Protein AF-A0A2V2WWW1-F1 (afdb_monomer_lite)

Radius of gyration: 20.08 Å; chains: 1; bounding box: 36×51×57 Å

pLDDT: mean 74.77, std 19.32, range [29.48, 94.75]

Sequence (163 aa):
MKLNDFLTMELDGRGVVDANRDVLMEEFLKNPKKYICDAGVLGEIQASGHYLSMKRAVRDEMVFDEDMRNLDENGVHKLLKWLLAAAEVKASVHDVAKGFLGVAVEEARDPTTSSAPIYLKGCSESVYNAGWHCVVEVLAARGREWKRGMGNHRIHGLTRQLA

InterPro domains:
  IPR006518 Trypanosome RHS [TIGR01631] (1-138)
  IPR056000 Domain of unknown function DUF7578 [PF24466] (1-61)

Secondary structure (DSSP, 8-state):
-BHHHHHHHHSTTTT--GGGTT-BHHHHHH-GGGT---HHHHHHHHH-HHHHHHHHHHHHHHHHHHHHHHHHHTT--SHHHHHHS-HHHHHHS-HHHHHHHHHHHHHHH-TTS-S-----TT--S-HHHHHHHHHHHHHHSTT--------------------

Foldseek 3Di:
DFPQVVCCVQVVRVLDDPVRRHHRLLNCLVPVCVRDVDPVVVVSLCPDPVNVVVNVLSVLVVLLVQLVVLCVVQVNFALVCVVVGDPVSLVSRDPVLNVLSVVLNVVLVDPPDPPDQPPPPPDDDGPNVVSSSVSSSRNNDDPHGDDPDDDDDDPDDDDDDDD

Structure (mmCIF, N/CA/C/O backbone):
data_AF-A0A2V2WWW1-F1
#
_entry.id   AF-A0A2V2WWW1-F1
#
loop_
_atom_site.group_PDB
_atom_site.id
_atom_site.type_symbol
_atom_site.label_atom_id
_atom_site.label_alt_id
_atom_site.label_comp_id
_atom_site.label_asym_id
_atom_site.label_entity_id
_atom_site.label_seq_id
_atom_site.pdbx_PDB_ins_code
_atom_site.Cartn_x
_atom_site.Cartn_y
_atom_site.Cartn_z
_atom_site.occupancy
_atom_site.B_iso_or_equiv
_atom_site.auth_seq_id
_atom_site.auth_comp_id
_atom_site.auth_asym_id
_atom_site.auth_atom_id
_atom_site.pdbx_PDB_model_num
ATOM 1 N N . MET A 1 1 ? 1.086 9.204 -9.594 1.00 86.25 1 MET A N 1
ATOM 2 C CA . MET A 1 1 ? 2.123 9.234 -10.655 1.00 86.25 1 MET A CA 1
ATOM 3 C C . MET A 1 1 ? 1.757 8.225 -11.733 1.00 86.25 1 MET A C 1
ATOM 5 O O . MET A 1 1 ? 1.249 7.161 -11.377 1.00 86.25 1 MET A O 1
ATOM 9 N N . LYS A 1 2 ? 1.967 8.550 -13.015 1.00 91.75 2 LYS A N 1
ATOM 10 C CA . LYS A 1 2 ? 1.729 7.617 -14.127 1.00 91.75 2 LYS A CA 1
ATOM 11 C C . LYS A 1 2 ? 2.979 6.783 -14.419 1.00 91.75 2 LYS A C 1
ATOM 13 O O . LYS A 1 2 ? 4.089 7.197 -14.098 1.00 91.75 2 LYS A O 1
ATOM 18 N N . LEU A 1 3 ? 2.793 5.618 -15.035 1.00 91.75 3 LEU A N 1
ATOM 19 C CA . LEU A 1 3 ? 3.873 4.702 -15.399 1.00 91.75 3 LEU A CA 1
ATOM 20 C C . LEU A 1 3 ? 4.867 5.370 -16.355 1.00 91.75 3 LEU A C 1
ATOM 22 O O . LEU A 1 3 ? 6.063 5.322 -16.101 1.00 91.75 3 LEU A O 1
ATOM 26 N N . ASN A 1 4 ? 4.393 6.045 -17.406 1.00 91.25 4 ASN A N 1
ATOM 27 C CA . ASN A 1 4 ? 5.301 6.719 -18.340 1.00 91.25 4 ASN A CA 1
ATOM 28 C C . ASN A 1 4 ? 6.113 7.839 -17.669 1.00 91.25 4 ASN A C 1
ATOM 30 O O . ASN A 1 4 ? 7.298 7.949 -17.957 1.00 91.25 4 ASN A O 1
ATOM 34 N N . ASP A 1 5 ? 5.531 8.597 -16.730 1.00 91.81 5 ASP A N 1
ATOM 35 C CA . ASP A 1 5 ? 6.274 9.615 -15.968 1.00 91.81 5 ASP A CA 1
ATOM 36 C C . ASP A 1 5 ? 7.422 8.974 -15.167 1.00 91.81 5 ASP A C 1
ATOM 38 O O . ASP A 1 5 ? 8.546 9.473 -15.161 1.00 91.81 5 ASP A O 1
ATOM 42 N N . PHE A 1 6 ? 7.149 7.829 -14.528 1.00 90.62 6 PHE A N 1
ATOM 43 C CA . PHE A 1 6 ? 8.149 7.049 -13.798 1.00 90.62 6 PHE A CA 1
ATOM 44 C C . PHE A 1 6 ? 9.255 6.531 -14.726 1.00 90.62 6 PHE A C 1
ATOM 46 O O . PHE A 1 6 ? 10.430 6.680 -14.414 1.00 90.62 6 PHE A O 1
ATOM 53 N N . LEU A 1 7 ? 8.900 5.963 -15.881 1.00 90.25 7 LEU A N 1
ATOM 54 C CA . LEU A 1 7 ? 9.869 5.438 -16.850 1.00 90.25 7 LEU A CA 1
ATOM 55 C C . LEU A 1 7 ? 10.750 6.543 -17.443 1.00 90.25 7 LEU A C 1
ATOM 57 O O . LEU A 1 7 ? 11.942 6.333 -17.656 1.00 90.25 7 LEU A O 1
ATOM 61 N N . THR A 1 8 ? 10.187 7.729 -17.685 1.00 91.31 8 THR A N 1
ATOM 62 C CA . THR A 1 8 ? 10.957 8.904 -18.107 1.00 91.31 8 THR A CA 1
ATOM 63 C C . THR A 1 8 ? 11.971 9.328 -17.049 1.00 91.31 8 THR A C 1
ATOM 65 O O . THR A 1 8 ? 13.092 9.672 -17.405 1.00 91.31 8 THR A O 1
ATOM 68 N N . MET A 1 9 ? 11.599 9.276 -15.770 1.00 90.06 9 MET A N 1
ATOM 69 C CA . MET A 1 9 ? 12.465 9.694 -14.667 1.00 90.06 9 MET A CA 1
ATOM 70 C C . MET A 1 9 ? 13.541 8.656 -14.309 1.00 90.06 9 MET A C 1
ATOM 72 O O . MET A 1 9 ? 14.679 9.029 -14.055 1.00 90.06 9 MET A O 1
ATOM 76 N N . GLU A 1 10 ? 13.192 7.368 -14.284 1.00 86.50 10 GLU A N 1
ATOM 77 C CA . GLU A 1 10 ? 14.057 6.298 -13.761 1.00 86.50 10 GLU A CA 1
ATOM 78 C C . GLU A 1 10 ? 14.863 5.573 -14.837 1.00 86.50 10 GLU A C 1
ATOM 80 O O . GLU A 1 10 ? 15.911 5.003 -14.545 1.00 86.50 10 GLU A O 1
ATOM 85 N N . LEU A 1 11 ? 14.360 5.549 -16.073 1.00 88.12 11 LEU A N 1
ATOM 86 C CA . LEU A 1 11 ? 14.938 4.775 -17.170 1.00 88.12 11 LEU A CA 1
ATOM 87 C C . LEU A 1 11 ? 15.178 5.612 -18.430 1.00 88.12 11 LEU A C 1
ATOM 89 O O . LEU A 1 11 ? 15.242 5.055 -19.526 1.00 88.12 11 LEU A O 1
ATOM 93 N N . ASP A 1 12 ? 15.285 6.936 -18.308 1.00 86.50 12 ASP A N 1
ATOM 94 C CA . ASP A 1 12 ? 15.482 7.862 -19.436 1.00 86.50 12 ASP A CA 1
ATOM 95 C C . ASP A 1 12 ? 14.436 7.689 -20.555 1.00 86.50 12 ASP A C 1
ATOM 97 O O . ASP A 1 12 ? 14.707 7.863 -21.743 1.00 86.50 12 ASP A O 1
ATOM 101 N N . GLY A 1 13 ? 13.220 7.279 -20.188 1.00 84.12 13 GLY A N 1
ATOM 102 C CA . GLY A 1 13 ? 12.121 7.040 -21.123 1.00 84.12 13 GLY A CA 1
ATOM 103 C C . GLY A 1 13 ? 12.158 5.679 -21.818 1.00 84.12 13 GLY A C 1
ATOM 104 O O . GLY A 1 13 ? 11.299 5.404 -22.660 1.00 84.12 13 GLY A O 1
ATOM 105 N N . ARG A 1 14 ? 13.092 4.785 -21.468 1.00 83.19 14 ARG A N 1
ATOM 106 C CA . ARG A 1 14 ? 13.058 3.403 -21.963 1.00 83.19 14 ARG A CA 1
ATOM 107 C C . ARG A 1 14 ? 11.778 2.709 -21.495 1.00 83.19 14 ARG A C 1
ATOM 109 O O . ARG A 1 14 ? 11.421 2.743 -20.321 1.00 83.19 14 ARG A O 1
ATOM 116 N N . GLY A 1 15 ? 11.087 2.064 -22.433 1.00 79.56 15 GLY A N 1
ATOM 117 C CA . GLY A 1 15 ? 9.815 1.382 -22.177 1.00 79.56 15 GLY A CA 1
ATOM 118 C C . GLY A 1 15 ? 8.582 2.295 -22.184 1.00 79.56 15 GLY A C 1
ATOM 119 O O . GLY A 1 15 ? 7.473 1.793 -21.999 1.00 79.56 15 GLY A O 1
ATOM 120 N N . VAL A 1 16 ? 8.741 3.604 -22.423 1.00 84.94 16 VAL A N 1
ATOM 121 C CA . VAL A 1 16 ? 7.611 4.517 -22.644 1.00 84.94 16 VAL A CA 1
ATOM 122 C C . VAL A 1 16 ? 6.910 4.140 -23.943 1.00 84.94 16 VAL A C 1
ATOM 124 O O . VAL A 1 16 ? 7.515 4.106 -25.013 1.00 84.94 16 VAL A O 1
ATOM 127 N N . VAL A 1 17 ? 5.612 3.870 -23.843 1.00 86.50 17 VAL A N 1
ATOM 128 C CA . VAL A 1 17 ? 4.743 3.554 -24.982 1.00 86.50 17 VAL A CA 1
ATOM 129 C C . VAL A 1 17 ? 3.397 4.249 -24.816 1.00 86.50 17 VAL A C 1
ATOM 131 O O . VAL A 1 17 ? 2.947 4.482 -23.689 1.00 86.50 17 VAL A O 1
ATOM 134 N N . ASP A 1 18 ? 2.722 4.540 -25.927 1.00 87.69 18 ASP A N 1
ATOM 135 C CA . ASP A 1 18 ? 1.427 5.236 -25.914 1.00 87.69 18 ASP A CA 1
ATOM 136 C C . ASP A 1 18 ? 0.360 4.475 -25.113 1.00 87.69 18 ASP A C 1
ATOM 138 O O . ASP A 1 18 ? -0.432 5.085 -24.398 1.00 87.69 18 ASP A O 1
ATOM 142 N N . ALA A 1 19 ? 0.397 3.139 -25.144 1.00 86.00 19 ALA A N 1
ATOM 143 C CA . ALA A 1 19 ? -0.528 2.280 -24.402 1.00 86.00 19 ALA A CA 1
ATOM 144 C C . ALA A 1 19 ? -0.427 2.432 -22.870 1.00 86.00 19 ALA A C 1
ATOM 146 O O . ALA A 1 19 ? -1.397 2.172 -22.160 1.00 86.00 19 ALA A O 1
ATOM 147 N N . ASN A 1 20 ? 0.725 2.878 -22.358 1.00 86.12 20 ASN A N 1
ATOM 148 C CA . ASN A 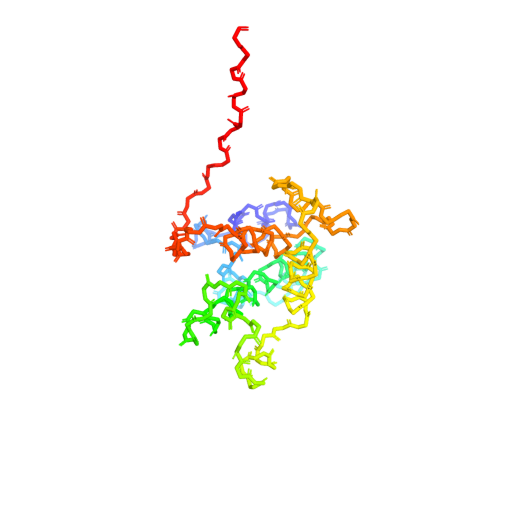1 20 ? 0.994 3.016 -20.925 1.00 86.12 20 ASN A CA 1
ATOM 149 C C . ASN A 1 20 ? 0.817 4.458 -20.419 1.00 86.12 20 ASN A C 1
ATOM 151 O O . ASN A 1 20 ? 1.022 4.729 -19.233 1.00 86.12 20 ASN A O 1
ATOM 155 N N . ARG A 1 21 ? 0.414 5.390 -21.295 1.00 86.88 21 ARG A N 1
ATOM 156 C CA . ARG A 1 21 ? 0.362 6.829 -20.997 1.00 86.88 21 ARG A CA 1
ATOM 157 C C . ARG A 1 21 ? -0.540 7.180 -19.822 1.00 86.88 21 ARG A C 1
ATOM 159 O O . ARG A 1 21 ? -0.221 8.103 -19.082 1.00 86.88 21 ARG A O 1
ATOM 166 N N . ASP A 1 22 ? -1.633 6.451 -19.634 1.00 89.19 22 ASP A N 1
ATOM 167 C CA . ASP A 1 22 ? -2.603 6.709 -18.563 1.00 89.19 22 ASP A CA 1
ATOM 168 C C . ASP A 1 22 ? -2.579 5.655 -17.453 1.00 89.19 22 ASP A C 1
ATOM 170 O O . ASP A 1 22 ? -3.388 5.704 -16.529 1.00 89.19 22 ASP A O 1
ATOM 174 N N . VAL A 1 23 ? -1.621 4.726 -17.500 1.00 91.31 23 VAL A N 1
ATOM 175 C CA . VAL A 1 23 ? -1.478 3.691 -16.476 1.00 91.31 23 VAL A CA 1
ATOM 176 C C . VAL A 1 23 ? -0.962 4.327 -15.193 1.00 91.31 23 VAL A C 1
ATOM 178 O O . VAL A 1 23 ? 0.101 4.947 -15.171 1.00 91.31 23 VAL A O 1
ATOM 181 N N . LEU A 1 24 ? -1.710 4.165 -14.105 1.00 91.75 24 LEU A N 1
ATOM 182 C CA . LEU A 1 24 ? -1.276 4.587 -12.779 1.00 91.75 24 LEU A CA 1
ATOM 183 C C . LEU A 1 24 ? -0.207 3.635 -12.246 1.00 91.75 24 LEU A C 1
ATOM 185 O O . LEU A 1 24 ? -0.284 2.420 -12.437 1.00 91.75 24 LEU A O 1
ATOM 189 N N . MET A 1 25 ? 0.763 4.180 -11.514 1.00 88.06 25 MET A N 1
ATOM 190 C CA . MET A 1 25 ? 1.830 3.371 -10.925 1.00 88.06 25 MET A CA 1
ATOM 191 C C . MET A 1 25 ? 1.290 2.326 -9.934 1.00 88.06 25 MET A C 1
ATOM 193 O O . MET A 1 25 ? 1.791 1.209 -9.880 1.00 88.06 25 MET A O 1
ATOM 197 N N . GLU A 1 26 ? 0.217 2.644 -9.207 1.00 84.25 26 GLU A N 1
ATOM 198 C CA . GLU A 1 26 ? -0.493 1.694 -8.337 1.00 84.25 26 GLU A CA 1
ATOM 199 C C . GLU A 1 26 ? -1.039 0.482 -9.100 1.00 84.25 26 GLU A C 1
ATOM 201 O O . GLU A 1 26 ? -0.993 -0.641 -8.601 1.00 84.25 26 GLU A O 1
ATOM 206 N N . GLU A 1 27 ? -1.544 0.683 -10.320 1.00 88.06 27 GLU A N 1
ATOM 207 C CA . GLU A 1 27 ? -2.058 -0.411 -11.142 1.00 88.06 27 GLU A CA 1
ATOM 208 C C . GLU A 1 27 ? -0.928 -1.223 -11.774 1.00 88.06 27 GLU A C 1
ATOM 210 O O . GLU A 1 27 ? -0.976 -2.456 -11.784 1.00 88.06 27 GLU A O 1
ATOM 215 N N . PHE A 1 28 ? 0.133 -0.545 -12.214 1.00 91.31 28 PHE A N 1
ATOM 216 C CA . PHE A 1 28 ? 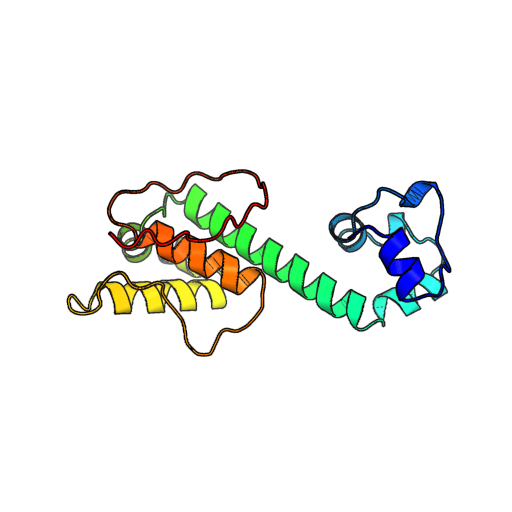1.352 -1.201 -12.671 1.00 91.31 28 PHE A CA 1
ATOM 217 C C . PHE A 1 28 ? 1.934 -2.132 -11.598 1.00 91.31 28 PHE A C 1
ATOM 219 O O . PHE A 1 28 ? 2.241 -3.286 -11.890 1.00 91.31 28 PHE A O 1
ATOM 226 N N . LEU A 1 29 ? 2.021 -1.674 -10.345 1.00 90.19 29 LEU A N 1
ATOM 227 C CA . LEU A 1 29 ? 2.577 -2.438 -9.223 1.00 90.19 29 LEU A CA 1
ATOM 228 C C . LEU A 1 29 ? 1.824 -3.746 -8.931 1.00 90.19 29 LEU A C 1
ATOM 230 O O . LEU A 1 29 ? 2.434 -4.691 -8.424 1.00 90.19 29 LEU A O 1
ATOM 234 N N . LYS A 1 30 ? 0.531 -3.831 -9.275 1.00 87.56 30 LYS A N 1
ATOM 235 C CA . LYS A 1 30 ? -0.280 -5.052 -9.119 1.00 87.56 30 LYS A CA 1
ATOM 236 C C . LYS A 1 30 ? 0.118 -6.138 -10.113 1.00 87.56 30 LYS A C 1
ATOM 238 O O . LYS A 1 30 ? 0.134 -7.314 -9.760 1.00 87.56 30 LYS A O 1
ATOM 243 N N . ASN A 1 31 ? 0.428 -5.762 -11.355 1.00 90.88 31 ASN A N 1
ATOM 244 C CA . ASN A 1 31 ? 0.855 -6.714 -12.379 1.00 90.88 31 ASN A CA 1
ATOM 245 C C . ASN A 1 31 ? 1.834 -6.090 -13.395 1.00 90.88 31 ASN A C 1
ATOM 247 O O . ASN A 1 31 ? 1.448 -5.811 -14.533 1.00 90.88 31 ASN A O 1
ATOM 251 N N . PRO A 1 32 ? 3.119 -5.924 -13.031 1.00 91.12 32 PRO A N 1
ATOM 252 C CA . PRO A 1 32 ? 4.097 -5.238 -13.877 1.00 91.12 32 PRO A CA 1
ATOM 253 C C . PRO A 1 32 ? 4.301 -5.888 -15.253 1.00 91.12 32 PRO A C 1
ATOM 255 O O . PRO A 1 32 ? 4.453 -5.200 -16.261 1.00 91.12 32 PRO A O 1
ATOM 258 N N . LYS A 1 33 ? 4.234 -7.226 -15.307 1.00 92.44 33 LYS A N 1
ATOM 259 C CA . LYS A 1 33 ? 4.422 -8.026 -16.531 1.00 92.44 33 LYS A CA 1
ATOM 260 C C . LYS A 1 33 ? 3.351 -7.775 -17.595 1.00 92.44 33 LYS A C 1
ATOM 262 O O . LYS A 1 33 ? 3.570 -8.094 -18.756 1.00 92.44 33 LYS A O 1
ATOM 267 N N . LYS A 1 34 ? 2.195 -7.221 -17.211 1.00 92.62 34 LYS A N 1
ATOM 268 C CA . LYS A 1 34 ? 1.132 -6.831 -18.148 1.00 92.62 34 LYS A CA 1
ATOM 269 C C . LYS A 1 34 ? 1.522 -5.611 -18.988 1.00 92.62 34 LYS A C 1
ATOM 271 O O . LYS A 1 34 ? 1.036 -5.476 -20.104 1.00 92.62 34 LYS A O 1
ATOM 276 N N . TYR A 1 35 ? 2.3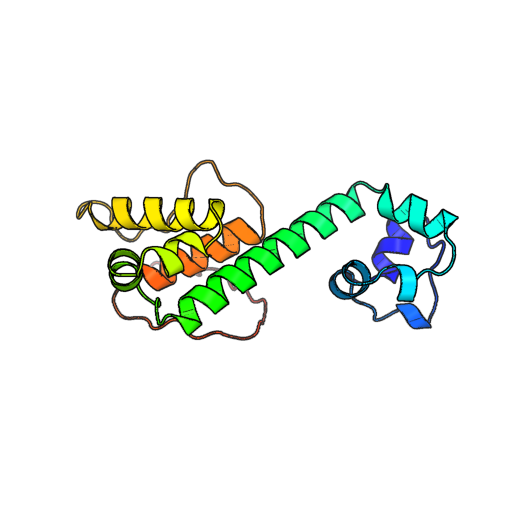62 -4.732 -18.443 1.00 90.69 35 TYR A N 1
ATOM 277 C CA . TYR A 1 35 ? 2.686 -3.434 -19.043 1.00 90.69 35 TYR A CA 1
ATOM 278 C C . TYR A 1 35 ? 4.104 -3.380 -19.614 1.00 90.69 35 TYR A C 1
ATOM 280 O O . TYR A 1 35 ? 4.350 -2.616 -20.545 1.00 90.69 35 TYR A O 1
ATOM 288 N N . ILE A 1 36 ? 5.025 -4.184 -19.071 1.00 90.19 36 ILE A N 1
ATOM 289 C CA . ILE A 1 36 ? 6.415 -4.287 -19.523 1.00 90.19 36 ILE A CA 1
ATOM 290 C C . ILE A 1 36 ? 6.713 -5.755 -19.838 1.00 90.19 36 ILE A C 1
ATOM 292 O O . ILE A 1 36 ? 6.849 -6.582 -18.934 1.00 90.19 36 ILE A O 1
ATOM 296 N N . CYS A 1 37 ? 6.793 -6.072 -21.132 1.00 89.38 37 CYS A N 1
ATOM 297 C CA . CYS A 1 37 ? 7.092 -7.423 -21.621 1.00 89.38 37 CYS A CA 1
ATOM 298 C C . CYS A 1 37 ? 8.595 -7.730 -21.632 1.00 89.38 37 CYS A C 1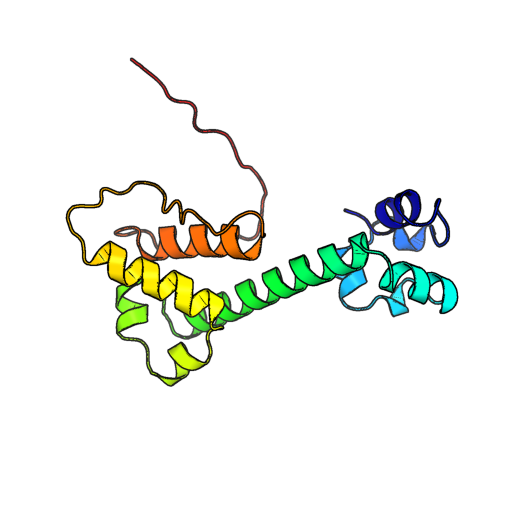
ATOM 300 O O . CYS A 1 37 ? 8.986 -8.893 -21.545 1.00 89.38 37 CYS A O 1
ATOM 302 N N . ASP A 1 38 ? 9.434 -6.699 -21.757 1.00 90.06 38 ASP A N 1
ATOM 303 C CA . ASP A 1 38 ? 10.885 -6.851 -21.748 1.00 90.06 38 ASP A CA 1
ATOM 304 C C . ASP A 1 38 ? 11.366 -7.195 -20.331 1.00 90.06 38 ASP A C 1
ATOM 306 O O . ASP A 1 38 ? 11.212 -6.415 -19.389 1.00 90.06 38 ASP A O 1
ATOM 310 N N . ALA A 1 39 ? 11.936 -8.390 -20.177 1.00 91.19 39 ALA A N 1
ATOM 311 C CA . ALA A 1 39 ? 12.377 -8.894 -18.883 1.00 91.19 39 ALA A CA 1
ATOM 312 C C . ALA A 1 39 ? 13.598 -8.143 -18.322 1.00 91.19 39 ALA A C 1
ATOM 314 O O . ALA A 1 39 ? 13.729 -8.054 -17.101 1.00 91.19 39 ALA A O 1
ATOM 315 N N . GLY A 1 40 ? 14.468 -7.601 -19.181 1.00 91.62 40 GLY A N 1
ATOM 316 C CA . GLY A 1 40 ? 15.628 -6.812 -18.768 1.00 91.62 40 GLY A CA 1
ATOM 317 C C . GLY A 1 40 ? 15.194 -5.464 -18.204 1.00 91.62 40 GLY A C 1
ATOM 318 O O . GLY A 1 40 ? 15.513 -5.140 -17.062 1.00 91.62 40 GLY A O 1
ATOM 319 N N . VAL A 1 41 ? 14.351 -4.746 -18.953 1.00 90.00 41 VAL A N 1
ATOM 320 C CA . VAL A 1 41 ? 13.747 -3.479 -18.509 1.00 90.00 41 VAL A CA 1
ATOM 321 C C . VAL A 1 41 ? 12.943 -3.686 -17.228 1.00 90.00 41 VAL A C 1
ATOM 323 O O . VAL A 1 41 ? 13.087 -2.924 -16.275 1.00 90.00 41 VAL A O 1
ATOM 326 N N . LEU A 1 42 ? 12.124 -4.740 -17.156 1.00 92.12 42 LEU A N 1
ATOM 327 C CA . LEU A 1 42 ? 11.356 -5.026 -15.947 1.00 92.12 42 LEU A CA 1
ATOM 328 C C . LEU A 1 42 ? 12.261 -5.323 -14.741 1.00 92.12 42 LEU A C 1
ATOM 330 O O . LEU A 1 42 ? 11.937 -4.909 -13.628 1.00 92.12 42 LEU A O 1
ATOM 334 N N . GLY A 1 43 ? 13.385 -6.012 -14.950 1.00 92.69 43 GLY A N 1
ATOM 335 C CA . GLY A 1 43 ? 14.383 -6.263 -13.910 1.00 92.69 43 GLY A CA 1
ATOM 336 C C . GLY A 1 43 ? 15.001 -4.973 -13.367 1.00 92.69 43 GLY A C 1
ATOM 337 O O . GLY A 1 43 ? 15.072 -4.801 -12.151 1.00 92.69 43 GLY A O 1
ATOM 338 N N . GLU A 1 44 ? 15.370 -4.039 -14.246 1.00 91.81 44 GLU A N 1
ATOM 339 C CA . GLU A 1 44 ? 15.891 -2.718 -13.862 1.00 91.81 44 GLU A CA 1
ATOM 340 C C . GLU A 1 44 ? 14.863 -1.907 -13.063 1.00 91.81 44 GLU A C 1
ATOM 342 O O . GLU A 1 44 ? 15.187 -1.384 -11.996 1.00 91.81 44 GLU A O 1
ATOM 347 N N . ILE A 1 45 ? 13.602 -1.873 -13.516 1.00 91.06 45 ILE A N 1
ATOM 348 C CA . ILE A 1 45 ? 12.503 -1.225 -12.780 1.00 91.06 45 ILE A CA 1
ATOM 349 C C . ILE A 1 45 ? 12.387 -1.823 -11.380 1.00 91.06 45 ILE A C 1
ATOM 351 O O . ILE A 1 45 ? 12.306 -1.096 -10.397 1.00 91.06 45 ILE A O 1
ATOM 355 N N . GLN A 1 46 ? 12.376 -3.152 -11.269 1.00 92.25 46 GLN A N 1
ATOM 356 C CA . GLN A 1 46 ? 12.182 -3.825 -9.986 1.00 92.25 46 GLN A CA 1
ATOM 357 C C . GLN A 1 46 ? 13.359 -3.647 -9.021 1.00 92.25 46 GLN A C 1
ATOM 359 O O . GLN A 1 46 ? 13.154 -3.723 -7.807 1.00 92.25 46 GLN A O 1
ATOM 364 N N . ALA A 1 47 ? 14.559 -3.401 -9.546 1.00 92.75 47 ALA A N 1
ATOM 365 C CA . ALA A 1 47 ? 15.750 -3.083 -8.768 1.00 92.75 47 ALA A CA 1
ATOM 366 C C . ALA A 1 47 ? 15.826 -1.599 -8.360 1.00 92.75 47 ALA A C 1
ATOM 368 O O . ALA A 1 47 ? 16.604 -1.256 -7.468 1.00 92.75 47 ALA A O 1
ATOM 369 N N . SER A 1 48 ? 15.027 -0.722 -8.980 1.00 89.88 48 SER A N 1
ATOM 370 C CA . SER A 1 48 ? 15.030 0.712 -8.691 1.00 89.88 48 SER A CA 1
ATOM 371 C C . SER A 1 48 ? 14.526 1.003 -7.271 1.00 89.88 48 SER A C 1
ATOM 373 O O . SER A 1 48 ? 13.520 0.463 -6.795 1.00 89.88 48 SER A O 1
ATOM 375 N N . GLY A 1 49 ? 15.238 1.896 -6.577 1.00 88.25 49 GLY A N 1
ATOM 376 C CA . GLY A 1 49 ? 14.878 2.320 -5.223 1.00 88.25 49 GLY A CA 1
ATOM 377 C C . GLY A 1 49 ? 13.498 2.982 -5.173 1.00 88.25 49 GLY A C 1
ATOM 378 O O . GLY A 1 49 ? 12.727 2.732 -4.243 1.00 88.25 49 GLY A O 1
ATOM 379 N N . HIS A 1 50 ? 13.147 3.759 -6.203 1.00 86.31 50 HIS A N 1
ATOM 380 C CA . HIS A 1 50 ? 11.831 4.385 -6.316 1.00 86.31 50 HIS A CA 1
ATOM 381 C C . HIS A 1 50 ? 10.720 3.343 -6.468 1.00 86.31 50 HIS A C 1
ATOM 383 O O . HIS A 1 50 ? 9.715 3.426 -5.758 1.00 86.31 50 HIS A O 1
ATOM 389 N N . TYR A 1 51 ? 10.908 2.317 -7.305 1.00 89.62 51 TYR A N 1
ATOM 390 C CA . TYR A 1 51 ? 9.941 1.224 -7.425 1.00 89.62 51 TYR A CA 1
ATOM 391 C C . TYR A 1 51 ? 9.727 0.497 -6.093 1.00 89.62 51 TYR A C 1
ATOM 393 O O . TYR A 1 51 ? 8.586 0.275 -5.686 1.00 89.62 51 TYR A O 1
ATOM 401 N N . LEU A 1 52 ? 10.806 0.151 -5.383 1.00 90.06 52 LEU A N 1
ATOM 402 C CA . LEU A 1 52 ? 10.723 -0.529 -4.087 1.00 90.06 52 LEU A CA 1
ATOM 403 C C . LEU A 1 52 ? 10.006 0.322 -3.033 1.00 90.06 52 LEU A C 1
ATOM 405 O O . LEU A 1 52 ? 9.176 -0.200 -2.283 1.00 90.06 52 LEU A O 1
ATOM 409 N N . SER A 1 53 ? 10.288 1.627 -3.006 1.00 85.56 53 SER A N 1
ATOM 410 C CA . SER A 1 53 ? 9.628 2.585 -2.116 1.00 85.56 53 SER A CA 1
ATOM 411 C C . SER A 1 53 ? 8.124 2.658 -2.385 1.00 85.56 53 SER A C 1
ATOM 413 O O . SER A 1 53 ? 7.311 2.492 -1.474 1.00 85.56 53 SER A O 1
ATOM 415 N N . MET A 1 54 ? 7.728 2.792 -3.651 1.00 85.19 54 MET A N 1
ATOM 416 C CA . MET A 1 54 ? 6.316 2.843 -4.026 1.00 85.19 54 MET A CA 1
ATOM 417 C C . MET A 1 54 ? 5.594 1.521 -3.793 1.00 85.19 54 MET A C 1
ATOM 419 O O . MET A 1 54 ? 4.485 1.510 -3.270 1.00 85.19 54 MET A O 1
ATOM 423 N N . LYS A 1 55 ? 6.226 0.392 -4.128 1.00 86.50 55 LYS A N 1
ATOM 424 C CA . LYS A 1 55 ? 5.677 -0.938 -3.853 1.00 86.50 55 LYS A CA 1
ATOM 425 C C . LYS A 1 55 ? 5.420 -1.127 -2.362 1.00 86.50 55 LYS A C 1
ATOM 427 O O . LYS A 1 55 ? 4.416 -1.725 -1.983 1.00 86.50 55 LYS A O 1
ATOM 432 N N . ARG A 1 56 ? 6.325 -0.625 -1.518 1.00 85.25 56 ARG A N 1
ATOM 433 C CA . ARG A 1 56 ? 6.133 -0.593 -0.069 1.00 85.25 56 ARG A CA 1
ATOM 434 C C . ARG A 1 56 ? 4.948 0.288 0.311 1.00 85.25 56 ARG A C 1
ATOM 436 O O . ARG A 1 56 ? 4.077 -0.218 0.999 1.00 85.25 56 ARG A O 1
ATOM 443 N N . ALA A 1 57 ? 4.879 1.524 -0.175 1.00 81.44 57 ALA A N 1
ATOM 444 C CA . ALA A 1 57 ? 3.777 2.433 0.134 1.00 81.44 57 ALA A CA 1
ATOM 445 C C . ALA A 1 57 ? 2.403 1.855 -0.252 1.00 81.44 57 ALA A C 1
ATOM 447 O O . ALA A 1 57 ? 1.497 1.866 0.571 1.00 81.44 57 ALA A O 1
ATOM 448 N N . VAL A 1 58 ? 2.278 1.278 -1.453 1.00 81.31 58 VAL A N 1
ATOM 449 C CA . VAL A 1 58 ? 1.033 0.649 -1.931 1.00 81.31 58 VAL A CA 1
ATOM 450 C C . VAL A 1 58 ? 0.675 -0.589 -1.117 1.00 81.31 58 VAL A C 1
ATOM 452 O O . VAL A 1 58 ? -0.489 -0.797 -0.796 1.00 81.31 58 VAL A O 1
ATOM 455 N N . ARG A 1 59 ? 1.653 -1.432 -0.764 1.00 80.62 59 ARG A N 1
ATOM 456 C CA . ARG A 1 59 ? 1.388 -2.588 0.102 1.00 80.62 59 ARG A CA 1
ATOM 457 C C . ARG A 1 59 ? 0.932 -2.133 1.481 1.00 80.62 59 ARG A C 1
ATOM 459 O O . ARG A 1 59 ? -0.017 -2.698 2.006 1.00 80.62 59 ARG A O 1
ATOM 466 N N . ASP A 1 60 ? 1.609 -1.144 2.055 1.00 77.75 60 ASP A N 1
ATOM 467 C CA . ASP A 1 60 ? 1.242 -0.616 3.358 1.00 77.75 60 ASP A CA 1
ATOM 468 C C . ASP A 1 60 ? -0.198 -0.050 3.263 1.00 77.75 60 ASP A C 1
ATOM 470 O O . ASP A 1 60 ? -1.055 -0.460 4.034 1.00 77.75 60 ASP A O 1
ATOM 474 N N . GLU A 1 61 ? -0.541 0.735 2.235 1.00 74.62 61 GLU A N 1
ATOM 475 C CA . GLU A 1 61 ? -1.923 1.180 1.968 1.00 74.62 61 GLU A CA 1
ATOM 476 C C . GLU A 1 61 ? -2.932 0.022 1.841 1.00 74.62 61 GLU A C 1
ATOM 478 O O . GLU A 1 61 ? -3.996 0.084 2.447 1.00 74.62 61 GLU A O 1
ATOM 483 N N . MET A 1 62 ? -2.611 -1.064 1.128 1.00 75.69 62 MET A N 1
ATOM 484 C CA . MET A 1 62 ? -3.492 -2.239 1.033 1.00 75.69 62 MET A CA 1
ATOM 485 C C . MET A 1 62 ? -3.742 -2.902 2.391 1.00 75.69 62 MET A C 1
ATOM 487 O O . MET A 1 62 ? -4.879 -3.270 2.676 1.00 75.69 62 MET A O 1
ATOM 491 N N . VAL A 1 63 ? -2.703 -3.029 3.222 1.00 75.69 63 VAL A N 1
ATOM 492 C CA . VAL A 1 63 ? -2.813 -3.576 4.585 1.00 75.69 63 VAL A CA 1
ATOM 493 C C . VAL A 1 63 ? -3.714 -2.688 5.448 1.00 75.69 63 VAL A C 1
ATOM 495 O O . VAL A 1 63 ? -4.545 -3.191 6.198 1.00 75.69 63 VAL A O 1
ATOM 498 N N . PHE A 1 64 ? -3.603 -1.363 5.305 1.00 79.25 64 PHE A N 1
ATOM 499 C CA . PHE A 1 64 ? -4.483 -0.408 5.988 1.00 79.25 64 PHE A CA 1
ATOM 500 C C . PHE A 1 64 ? -5.942 -0.610 5.578 1.00 79.25 64 PHE A C 1
ATOM 502 O O . PHE A 1 64 ? -6.837 -0.693 6.418 1.00 79.25 64 PHE A O 1
ATOM 509 N N . ASP A 1 65 ? -6.168 -0.724 4.276 1.00 81.50 65 ASP A N 1
ATOM 510 C CA . ASP A 1 65 ? -7.485 -0.895 3.683 1.00 81.50 65 ASP A CA 1
ATOM 511 C C . ASP A 1 65 ? -8.148 -2.226 4.085 1.00 81.50 65 ASP A C 1
ATOM 513 O O . ASP A 1 65 ? -9.363 -2.278 4.290 1.00 81.50 65 ASP A O 1
ATOM 517 N N . GLU A 1 66 ? -7.361 -3.296 4.215 1.00 87.06 66 GLU A N 1
ATOM 518 C CA . GLU A 1 66 ? -7.800 -4.614 4.687 1.00 87.06 66 GLU A CA 1
ATOM 519 C C . GLU A 1 66 ? -8.212 -4.585 6.162 1.00 87.06 66 GLU A C 1
ATOM 521 O O . GLU A 1 66 ? -9.338 -4.962 6.488 1.00 87.06 66 GLU A O 1
ATOM 526 N N . ASP A 1 67 ? -7.355 -4.062 7.039 1.00 88.69 67 ASP A N 1
ATOM 527 C CA . ASP A 1 67 ? -7.655 -3.937 8.465 1.00 88.69 67 ASP A CA 1
ATOM 528 C C . ASP A 1 67 ? -8.903 -3.069 8.705 1.00 88.69 67 ASP A C 1
ATOM 530 O O . ASP A 1 67 ? -9.751 -3.405 9.532 1.00 88.69 67 ASP A O 1
ATOM 534 N N . MET A 1 68 ? -9.072 -1.973 7.955 1.00 83.38 68 MET A N 1
ATOM 535 C CA . MET A 1 68 ? -10.280 -1.145 8.031 1.00 83.38 68 MET A CA 1
ATOM 536 C C . MET A 1 68 ? -11.536 -1.884 7.572 1.00 83.38 68 MET A C 1
ATOM 538 O O . MET A 1 68 ? -12.580 -1.756 8.213 1.00 83.38 68 MET A O 1
ATOM 542 N N . ARG A 1 69 ? -11.468 -2.622 6.455 1.00 86.94 69 ARG A N 1
ATOM 543 C CA . ARG A 1 69 ? -12.602 -3.423 5.966 1.00 86.94 69 ARG A CA 1
ATOM 544 C C . ARG A 1 69 ? -13.001 -4.471 6.993 1.00 86.94 69 ARG A C 1
ATOM 546 O O . ARG A 1 69 ? -14.175 -4.583 7.316 1.00 86.94 69 ARG A O 1
ATOM 553 N N . ASN A 1 70 ? -12.020 -5.145 7.569 1.00 90.62 70 ASN A N 1
ATOM 554 C CA . ASN A 1 70 ? -12.228 -6.137 8.606 1.00 90.62 70 ASN A CA 1
ATOM 555 C C . ASN A 1 70 ? -12.879 -5.538 9.871 1.00 90.62 70 ASN A C 1
ATOM 557 O O . ASN A 1 70 ? -13.844 -6.087 10.405 1.00 90.62 70 ASN A O 1
ATOM 561 N N . LEU A 1 71 ? -12.414 -4.371 10.332 1.00 89.06 71 LEU A N 1
ATOM 562 C CA . LEU A 1 71 ? -13.050 -3.659 11.446 1.00 89.06 71 LEU A CA 1
ATOM 563 C C . LEU A 1 71 ? -14.500 -3.261 11.122 1.00 89.06 71 LEU A C 1
ATOM 565 O O . LEU A 1 71 ? -15.376 -3.433 11.968 1.00 89.06 71 LEU A O 1
ATOM 569 N N . ASP A 1 72 ? -14.762 -2.763 9.912 1.00 86.94 72 ASP A N 1
ATOM 570 C CA . ASP A 1 72 ? -16.097 -2.365 9.442 1.00 86.94 72 ASP A CA 1
ATOM 571 C C . ASP A 1 72 ? -17.065 -3.557 9.374 1.00 86.94 72 ASP A C 1
ATOM 573 O O . ASP A 1 72 ? -18.156 -3.501 9.942 1.00 86.94 72 ASP A O 1
ATOM 577 N N . GLU A 1 73 ? -16.633 -4.671 8.776 1.00 90.56 73 GLU A N 1
ATOM 578 C CA . GLU A 1 73 ? -17.398 -5.922 8.676 1.00 90.56 73 GLU A CA 1
ATOM 579 C C . GLU A 1 73 ? -17.745 -6.502 10.055 1.00 90.56 73 GLU A C 1
ATOM 581 O O . GLU A 1 73 ? -18.829 -7.052 10.249 1.00 90.56 73 GLU A O 1
ATOM 586 N N . ASN A 1 74 ? -16.871 -6.300 11.046 1.00 91.62 74 ASN A N 1
ATOM 587 C CA . ASN A 1 74 ? -17.098 -6.695 12.437 1.00 91.62 74 ASN A CA 1
ATOM 588 C C . ASN A 1 74 ? -17.796 -5.615 13.290 1.00 91.62 74 ASN A C 1
ATOM 590 O O . ASN A 1 74 ? -17.922 -5.757 14.511 1.00 91.62 74 ASN A O 1
ATOM 594 N N . GLY A 1 75 ? -18.253 -4.517 12.681 1.00 87.94 75 GLY A N 1
ATOM 595 C CA . GLY A 1 75 ? -18.979 -3.442 13.359 1.00 87.94 75 GLY A CA 1
ATOM 596 C C . GLY A 1 75 ? -18.133 -2.627 14.347 1.00 87.94 75 GLY A C 1
ATOM 597 O O . GLY A 1 75 ? -18.677 -1.957 15.236 1.00 87.94 75 GLY A O 1
ATOM 598 N N . VAL A 1 76 ? -16.808 -2.657 14.214 1.00 88.38 76 VAL A N 1
ATOM 599 C CA . VAL A 1 76 ? -15.845 -1.949 15.062 1.00 88.38 76 VAL A CA 1
ATOM 600 C C . VAL A 1 76 ? -15.592 -0.540 14.521 1.00 88.38 76 VAL A C 1
ATOM 602 O O . VAL A 1 76 ? -14.593 -0.250 13.877 1.00 88.38 76 VAL A O 1
ATOM 605 N N . HIS A 1 77 ? -16.509 0.372 14.840 1.00 83.31 77 HIS A N 1
ATOM 606 C CA . HIS A 1 77 ? -16.479 1.771 14.384 1.00 83.31 77 HIS A CA 1
ATOM 607 C C . HIS A 1 77 ? -16.185 2.782 15.511 1.00 83.31 77 HIS A C 1
ATOM 609 O O . HIS A 1 77 ? -16.323 3.988 15.314 1.00 83.31 77 HIS A O 1
ATOM 615 N N . LYS A 1 78 ? -15.827 2.311 16.717 1.00 85.12 78 LYS A N 1
ATOM 616 C CA . LYS A 1 78 ? -15.440 3.133 17.887 1.00 85.12 78 LYS A CA 1
ATOM 617 C C . LYS A 1 78 ? -14.395 2.408 18.733 1.00 85.12 78 LYS A C 1
ATOM 619 O O . LYS A 1 78 ? -14.440 1.180 18.814 1.00 85.12 78 LYS A O 1
ATOM 624 N N . LEU A 1 79 ? -13.561 3.143 19.475 1.00 83.75 79 LEU A N 1
ATOM 625 C CA . LEU A 1 79 ? -12.580 2.539 20.399 1.00 83.75 79 LEU A CA 1
ATOM 626 C C . LEU A 1 79 ? -13.221 1.607 21.440 1.00 83.75 79 LEU A C 1
ATOM 628 O O . LEU A 1 79 ? -12.689 0.541 21.734 1.00 83.75 79 LEU A O 1
ATOM 632 N N . LEU A 1 80 ? -14.411 1.942 21.951 1.00 84.44 80 LEU A N 1
ATOM 633 C CA . LEU A 1 80 ? -15.133 1.055 22.871 1.00 84.44 80 LEU A CA 1
ATOM 634 C C . LEU A 1 80 ? -15.547 -0.265 22.199 1.00 84.44 80 LEU A C 1
ATOM 636 O O . LEU A 1 80 ? -15.506 -1.322 22.824 1.00 84.44 80 LEU A O 1
ATOM 640 N N . LYS A 1 81 ? -15.933 -0.218 20.918 1.00 88.19 81 LYS A N 1
ATOM 641 C CA . LYS A 1 81 ? -16.255 -1.424 20.145 1.00 88.19 81 LYS A CA 1
ATOM 642 C C . LYS A 1 81 ? -15.004 -2.252 19.875 1.00 88.19 81 LYS A C 1
ATOM 644 O O . LYS A 1 81 ? -15.088 -3.468 19.957 1.00 88.19 81 LYS A O 1
ATOM 649 N N . TRP A 1 82 ? -13.856 -1.611 19.657 1.00 89.75 82 TRP A N 1
ATOM 650 C CA . TRP A 1 82 ? -12.566 -2.297 19.562 1.00 89.75 82 TRP A CA 1
ATOM 651 C C . TRP A 1 82 ? -12.210 -3.007 20.872 1.00 89.75 82 TRP A C 1
ATOM 653 O O . TRP A 1 82 ? -11.866 -4.185 20.864 1.00 89.75 82 TRP A O 1
ATOM 663 N N . LEU A 1 83 ? -12.369 -2.339 22.018 1.00 88.69 83 LEU A N 1
ATOM 664 C CA . LEU A 1 83 ? -12.137 -2.940 23.334 1.00 88.69 83 LEU A CA 1
ATOM 665 C C . LEU A 1 83 ? -12.996 -4.188 23.570 1.00 88.69 83 LEU A C 1
ATOM 667 O O . LEU A 1 83 ? -12.483 -5.189 24.073 1.00 88.69 83 LEU A O 1
ATOM 671 N N . LEU A 1 84 ? -14.264 -4.136 23.162 1.00 90.88 84 LEU A N 1
ATOM 672 C CA . LEU A 1 84 ? -15.232 -5.228 23.283 1.00 90.88 84 LEU A CA 1
ATOM 673 C C . LEU A 1 84 ? -15.156 -6.263 22.147 1.00 90.88 84 LEU A C 1
ATOM 675 O O . LEU A 1 84 ? -15.873 -7.259 22.203 1.00 90.88 84 LEU A O 1
ATOM 679 N N . ALA A 1 85 ? -14.327 -6.041 21.122 1.00 90.81 85 ALA A N 1
ATOM 680 C CA . ALA A 1 85 ? -14.227 -6.942 19.980 1.00 90.81 85 ALA A CA 1
ATOM 681 C C . ALA A 1 85 ? -13.689 -8.318 20.399 1.00 90.81 85 ALA A C 1
ATOM 683 O O . ALA A 1 85 ? -12.838 -8.427 21.293 1.00 90.81 85 ALA A O 1
ATOM 684 N N . ALA A 1 86 ? -14.172 -9.361 19.720 1.00 94.75 86 ALA A N 1
ATOM 685 C CA . ALA A 1 86 ? -13.724 -10.730 19.937 1.00 94.75 86 ALA A CA 1
ATOM 686 C C . ALA A 1 86 ? -12.218 -10.878 19.660 1.00 94.75 86 ALA A C 1
ATOM 688 O O . ALA A 1 86 ? -11.638 -10.140 18.859 1.00 94.75 86 ALA A O 1
ATOM 689 N N . ALA A 1 87 ? -11.582 -11.854 20.313 1.00 92.25 87 ALA A N 1
ATOM 690 C CA . ALA A 1 87 ? -10.152 -12.114 20.147 1.00 92.25 87 ALA A CA 1
ATOM 691 C C . ALA A 1 87 ? -9.779 -12.421 18.687 1.00 92.25 87 ALA A C 1
ATOM 693 O O . ALA A 1 87 ? -8.723 -11.997 18.235 1.00 92.25 87 ALA A O 1
ATOM 694 N N . GLU A 1 88 ? -10.667 -13.088 17.947 1.00 92.19 88 GLU A N 1
ATOM 695 C CA . GLU A 1 88 ? -10.506 -13.375 16.519 1.00 92.19 88 GLU A CA 1
ATOM 696 C C . GLU A 1 88 ? -10.440 -12.093 15.675 1.00 92.19 88 GLU A C 1
ATOM 698 O O . GLU A 1 88 ? -9.478 -11.897 14.936 1.00 92.19 88 GLU A O 1
ATOM 703 N N . VAL A 1 89 ? -11.377 -11.158 15.886 1.00 91.94 89 VAL A N 1
ATOM 704 C CA . VAL A 1 89 ? -11.379 -9.841 15.222 1.00 91.94 89 VAL A CA 1
ATOM 705 C C . VAL A 1 89 ? -10.092 -9.086 15.538 1.00 91.94 89 VAL A C 1
ATOM 707 O O . VAL A 1 89 ? -9.416 -8.588 14.643 1.00 91.94 89 VAL A O 1
ATOM 710 N N . LYS A 1 90 ? -9.684 -9.061 16.811 1.00 90.94 90 LYS A N 1
ATOM 711 C CA . LYS A 1 90 ? -8.427 -8.415 17.206 1.00 90.94 90 LYS A CA 1
ATOM 712 C C . LYS A 1 90 ? -7.215 -9.082 16.563 1.00 90.94 90 LYS A C 1
ATOM 714 O O . LYS A 1 90 ? -6.309 -8.370 16.156 1.00 90.94 90 LYS A O 1
ATOM 719 N N . ALA A 1 91 ? -7.183 -10.411 16.469 1.00 92.44 91 ALA A N 1
ATOM 720 C CA . ALA A 1 91 ? -6.074 -11.163 15.883 1.00 92.44 91 ALA A CA 1
ATOM 721 C C . ALA A 1 91 ? -5.941 -10.936 14.372 1.00 92.44 91 ALA A C 1
ATOM 723 O O . ALA A 1 91 ? -4.819 -10.879 13.877 1.00 92.44 91 ALA A O 1
ATOM 724 N N . SER A 1 92 ? -7.068 -10.759 13.681 1.00 90.19 92 SER A N 1
ATOM 725 C CA . SER A 1 92 ? -7.131 -10.524 12.234 1.00 90.19 92 SER A CA 1
ATOM 726 C C . SER A 1 92 ? -6.686 -9.125 11.778 1.00 90.19 92 SER A C 1
ATOM 728 O O . SER A 1 92 ? -6.520 -8.908 10.585 1.00 90.19 92 SER A O 1
ATOM 730 N N . VAL A 1 93 ? -6.469 -8.188 12.707 1.00 89.69 93 VAL A N 1
ATOM 731 C CA . VAL A 1 93 ? -5.882 -6.865 12.429 1.00 89.69 93 VAL A CA 1
ATOM 732 C C . VAL A 1 93 ? -4.354 -6.956 12.484 1.00 89.69 93 VAL A C 1
ATOM 734 O O . VAL A 1 93 ? -3.805 -7.649 13.348 1.00 89.69 93 VAL A O 1
ATOM 737 N N . HIS A 1 94 ? -3.637 -6.243 11.616 1.00 88.38 94 HIS A N 1
ATOM 738 C CA . HIS A 1 94 ? -2.174 -6.261 11.623 1.00 88.38 94 HIS A CA 1
ATOM 739 C C . HIS A 1 94 ? -1.577 -5.616 12.881 1.00 88.38 94 HIS A C 1
ATOM 741 O O . HIS A 1 94 ? -2.127 -4.690 13.477 1.00 88.38 94 HIS A O 1
ATOM 747 N N . ASP A 1 95 ? -0.391 -6.073 13.286 1.00 85.06 95 ASP A N 1
ATOM 748 C CA . ASP A 1 95 ? 0.231 -5.646 14.548 1.00 85.06 95 ASP A CA 1
ATOM 749 C C . ASP A 1 95 ? 0.525 -4.145 14.609 1.00 85.06 95 ASP A C 1
ATOM 751 O O . ASP A 1 95 ? 0.398 -3.531 15.669 1.00 85.06 95 ASP A O 1
ATOM 755 N N . VAL A 1 96 ? 0.843 -3.525 13.469 1.00 78.81 96 VAL A N 1
ATOM 756 C CA . VAL A 1 96 ? 1.042 -2.071 13.407 1.00 78.81 96 VAL A CA 1
ATOM 757 C C . VAL A 1 96 ? -0.265 -1.336 13.729 1.00 78.81 96 VAL A C 1
ATOM 759 O O . VAL A 1 96 ? -0.268 -0.393 14.517 1.00 78.81 96 VAL A O 1
ATOM 762 N N . ALA A 1 97 ? -1.391 -1.803 13.185 1.00 81.81 97 ALA A N 1
ATOM 763 C CA . ALA A 1 97 ? -2.714 -1.251 13.466 1.00 81.81 97 ALA A CA 1
ATOM 764 C C . ALA A 1 97 ? -3.154 -1.492 14.917 1.00 81.81 97 ALA A C 1
ATOM 766 O O . ALA A 1 97 ? -3.652 -0.575 15.574 1.00 81.81 97 ALA A O 1
ATOM 767 N N . LYS A 1 98 ? -2.893 -2.689 15.464 1.00 87.31 98 LYS A N 1
ATOM 768 C CA . LYS A 1 98 ? -3.098 -2.980 16.894 1.00 87.31 98 LYS A CA 1
ATOM 769 C C . LYS A 1 98 ? -2.329 -2.004 17.779 1.00 87.31 98 LYS A C 1
ATOM 771 O O . LYS A 1 98 ? -2.879 -1.539 18.773 1.00 87.31 98 LYS A O 1
ATOM 776 N N . GLY A 1 99 ? -1.086 -1.683 17.413 1.00 84.25 99 GLY A N 1
ATOM 777 C CA . GLY A 1 99 ? -0.262 -0.693 18.104 1.00 84.25 99 GLY A CA 1
ATOM 778 C C . GLY A 1 99 ? -0.946 0.672 18.169 1.00 84.25 99 GLY A C 1
ATOM 779 O O . GLY A 1 99 ? -1.129 1.210 19.259 1.00 84.25 99 GLY A O 1
ATOM 780 N N . PHE A 1 100 ? -1.411 1.192 17.027 1.00 80.88 100 PHE A N 1
ATOM 781 C CA . PHE A 1 100 ? -2.144 2.464 16.967 1.00 80.88 100 PHE A CA 1
ATOM 782 C C . PHE A 1 100 ? -3.419 2.456 17.821 1.00 80.88 100 PHE A C 1
ATOM 784 O O . PHE A 1 100 ? -3.653 3.386 18.593 1.00 80.88 100 PHE A O 1
ATOM 791 N N . LEU A 1 101 ? -4.223 1.393 17.728 1.00 83.88 101 LEU A N 1
ATOM 792 C CA . LEU A 1 101 ? -5.453 1.253 18.512 1.00 83.88 101 LEU A CA 1
ATOM 793 C C . LEU A 1 101 ? -5.175 1.113 20.015 1.00 83.88 101 LEU A C 1
ATOM 795 O O . LEU A 1 101 ? -5.937 1.633 20.826 1.00 83.88 101 LEU A O 1
ATOM 799 N N . GLY A 1 102 ? -4.093 0.434 20.397 1.00 85.69 102 GLY A N 1
ATOM 800 C CA . GLY A 1 102 ? -3.652 0.315 21.785 1.00 85.69 102 GLY A CA 1
ATOM 801 C C . GLY A 1 102 ? -3.252 1.665 22.373 1.00 85.69 102 GLY A C 1
ATOM 802 O O . GLY A 1 102 ? -3.742 2.032 23.437 1.00 85.69 102 GLY A O 1
ATOM 803 N N . VAL A 1 103 ? -2.446 2.441 21.643 1.00 82.69 103 VAL A N 1
ATOM 804 C CA . VAL A 1 103 ? -2.065 3.797 22.066 1.00 82.69 103 VAL A CA 1
ATOM 805 C C . VAL A 1 103 ? -3.299 4.688 22.223 1.00 82.69 103 VAL A C 1
ATOM 807 O O . VAL A 1 103 ? -3.435 5.378 23.227 1.00 82.69 103 VAL A O 1
ATOM 810 N N . ALA A 1 104 ? -4.245 4.612 21.287 1.00 78.69 104 ALA A N 1
ATOM 811 C CA . ALA A 1 104 ? -5.495 5.365 21.357 1.00 78.69 104 ALA A CA 1
ATOM 812 C C . ALA A 1 104 ? -6.371 4.998 22.567 1.00 78.69 104 ALA A C 1
ATOM 814 O O . ALA A 1 104 ? -7.039 5.856 23.140 1.00 78.69 104 ALA A O 1
ATOM 815 N N . VAL A 1 105 ? -6.397 3.716 22.939 1.00 83.38 105 VAL A N 1
ATOM 816 C CA . VAL A 1 105 ? -7.122 3.232 24.119 1.00 83.38 105 VAL A CA 1
ATOM 817 C C . VAL A 1 105 ? -6.501 3.764 25.405 1.00 83.38 105 VAL A C 1
ATOM 819 O O . VAL A 1 105 ? -7.251 4.174 26.289 1.00 83.38 105 VAL A O 1
ATOM 822 N N . GLU A 1 106 ? -5.173 3.739 25.525 1.00 82.06 106 GLU A N 1
ATOM 823 C CA . GLU A 1 106 ? -4.484 4.273 26.705 1.00 82.06 106 GLU A CA 1
ATOM 824 C C . GLU A 1 106 ? -4.690 5.787 26.818 1.00 82.06 106 GLU A C 1
ATOM 826 O O . GLU A 1 106 ? -5.078 6.270 27.877 1.00 82.06 106 GLU A O 1
ATOM 831 N N . GLU A 1 107 ? -4.586 6.517 25.708 1.00 72.12 107 GLU A N 1
ATOM 832 C CA . GLU A 1 107 ? -4.853 7.958 25.669 1.00 72.12 107 GLU A CA 1
ATOM 833 C C . GLU A 1 107 ? -6.290 8.294 26.101 1.00 72.12 107 GLU A C 1
ATOM 835 O O . GLU A 1 107 ? -6.527 9.196 26.899 1.00 72.12 107 GLU A O 1
ATOM 840 N N . ALA A 1 108 ? -7.276 7.523 25.628 1.00 72.12 108 ALA A N 1
ATOM 841 C CA . ALA A 1 108 ? -8.680 7.722 25.985 1.00 72.12 108 ALA A CA 1
ATOM 842 C C . ALA A 1 108 ? -8.994 7.433 27.467 1.00 72.12 108 ALA A C 1
ATOM 844 O O . ALA A 1 108 ? -10.079 7.790 27.938 1.00 72.12 108 ALA A O 1
ATOM 845 N N . ARG A 1 109 ? -8.092 6.763 28.199 1.00 73.62 109 ARG A N 1
ATOM 846 C CA . ARG A 1 109 ? -8.221 6.528 29.646 1.00 73.62 109 ARG A CA 1
ATOM 847 C C . ARG A 1 109 ? -7.714 7.695 30.481 1.00 73.62 109 ARG A C 1
ATOM 849 O O . ARG A 1 109 ? -8.126 7.785 31.635 1.00 73.62 109 ARG A O 1
ATOM 856 N N . ASP A 1 110 ? -6.890 8.576 29.918 1.00 67.75 110 ASP A N 1
ATOM 857 C CA . ASP A 1 110 ? -6.406 9.773 30.596 1.00 67.75 110 ASP A CA 1
ATOM 858 C C . ASP A 1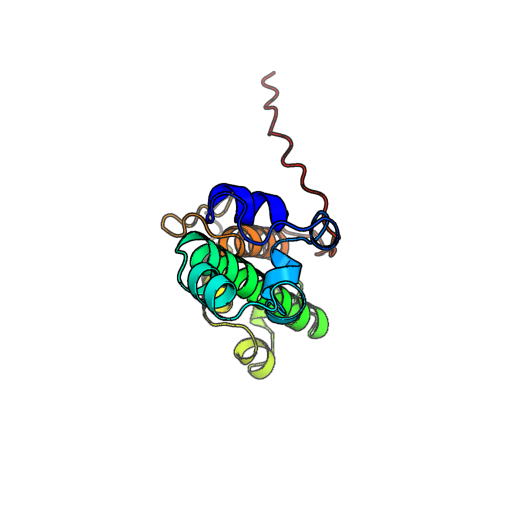 110 ? -7.373 10.951 30.359 1.00 67.75 110 ASP A C 1
ATOM 860 O O . ASP A 1 110 ? -7.377 11.562 29.290 1.00 67.75 110 ASP A O 1
ATOM 864 N N . PRO A 1 111 ? -8.203 11.345 31.349 1.00 55.59 111 PRO A N 1
ATOM 865 C CA . PRO A 1 111 ? -9.163 12.442 31.184 1.00 55.59 111 PRO A CA 1
ATOM 866 C C . PRO A 1 111 ? -8.495 13.823 31.053 1.00 55.59 111 PRO A C 1
ATOM 868 O O . PRO A 1 111 ? -9.178 14.816 30.804 1.00 55.59 111 PRO A O 1
ATOM 871 N N . THR A 1 112 ? -7.178 13.898 31.257 1.00 52.28 112 THR A N 1
ATOM 872 C 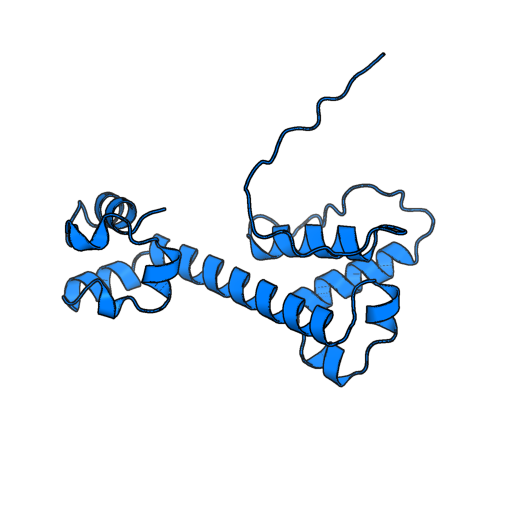CA . THR A 1 112 ? -6.395 15.140 31.276 1.00 52.28 112 THR A CA 1
ATOM 873 C C . THR A 1 112 ? -5.875 15.516 29.889 1.00 52.28 112 THR A C 1
ATOM 875 O O . THR A 1 112 ? -5.596 16.696 29.649 1.00 52.28 112 THR A O 1
ATOM 878 N N . THR A 1 113 ? -5.788 14.567 28.948 1.00 50.22 113 THR A N 1
ATOM 879 C CA . THR A 1 113 ? -5.314 14.886 27.602 1.00 50.22 113 THR A CA 1
ATOM 880 C C . THR A 1 113 ? -6.465 15.366 26.731 1.00 50.22 113 THR A C 1
ATOM 882 O O . THR A 1 113 ? -7.244 14.618 26.143 1.00 50.22 113 THR A O 1
ATOM 885 N N . SER A 1 114 ? -6.587 16.692 26.710 1.00 45.31 114 SER A N 1
ATOM 886 C CA . SER A 1 114 ? -7.376 17.465 25.756 1.00 45.31 114 SER A CA 1
ATOM 887 C C . SER A 1 114 ? -7.197 16.939 24.330 1.00 45.31 114 SER A C 1
ATOM 889 O O . SER A 1 114 ? -6.114 16.484 23.974 1.00 45.31 114 SER A O 1
ATOM 891 N N . SER A 1 115 ? -8.256 17.067 23.524 1.00 49.94 115 SER A N 1
ATOM 892 C CA . SER A 1 115 ? -8.427 16.683 22.115 1.00 49.94 115 SER A CA 1
ATOM 893 C C . SER A 1 115 ? -7.442 17.347 21.135 1.00 49.94 115 SER A C 1
ATOM 895 O O . SER A 1 115 ? -7.844 17.911 20.112 1.00 49.94 115 SER A O 1
ATOM 897 N N . ALA A 1 116 ? -6.159 17.366 21.469 1.00 43.59 116 ALA A N 1
ATOM 898 C CA . ALA A 1 116 ? -5.092 17.698 20.558 1.00 43.59 116 ALA A CA 1
ATOM 899 C C . ALA A 1 116 ? -4.986 16.571 19.516 1.00 43.59 116 ALA A C 1
ATOM 901 O O . ALA A 1 116 ? -5.264 15.413 19.839 1.00 43.59 116 ALA A O 1
ATOM 902 N N . PRO A 1 117 ? -4.596 16.884 18.269 1.00 45.38 117 PRO A N 1
ATOM 903 C CA . PRO A 1 117 ? -4.270 15.852 17.292 1.00 45.38 117 PRO A CA 1
ATOM 904 C C . PRO A 1 117 ? -3.241 14.900 17.907 1.00 45.38 117 PRO A C 1
ATOM 906 O O . PRO A 1 117 ? -2.316 15.358 18.589 1.00 45.38 117 PRO A O 1
ATOM 909 N N . ILE A 1 118 ? -3.411 13.597 17.692 1.00 52.75 118 ILE A N 1
ATOM 910 C CA . ILE A 1 118 ? -2.553 12.551 18.258 1.00 52.75 118 ILE A CA 1
ATOM 911 C C . ILE A 1 118 ? -1.210 12.586 17.518 1.00 52.75 118 ILE A C 1
ATOM 913 O O . ILE A 1 118 ? -0.904 11.749 16.673 1.00 52.75 118 ILE A O 1
ATOM 917 N N . TYR A 1 119 ? -0.370 13.573 17.827 1.00 46.34 119 TYR A N 1
ATOM 918 C CA . TYR A 1 119 ? 0.999 13.628 17.331 1.00 46.34 119 TYR A CA 1
ATOM 919 C C . TYR A 1 119 ? 1.814 12.535 18.028 1.00 46.34 119 TYR A C 1
ATOM 921 O O . TYR A 1 119 ? 2.500 12.784 19.020 1.00 46.34 119 TYR A O 1
ATOM 929 N N . LEU A 1 120 ? 1.745 11.309 17.503 1.00 49.81 120 LEU A N 1
ATOM 930 C CA . LEU A 1 120 ? 2.620 10.208 17.898 1.00 49.81 120 LEU A CA 1
ATOM 931 C C . LEU A 1 120 ? 4.049 10.546 17.469 1.00 49.81 120 LEU A C 1
ATOM 933 O O . LEU A 1 120 ? 4.500 10.242 16.362 1.00 49.81 120 LEU A O 1
ATOM 937 N N . LYS A 1 121 ? 4.748 11.252 18.361 1.00 38.41 121 LYS A N 1
ATOM 938 C CA . LYS A 1 121 ? 6.132 11.691 18.203 1.00 38.41 121 LYS A CA 1
ATOM 939 C C . LYS A 1 121 ? 7.024 10.464 18.005 1.00 38.41 121 LYS A C 1
ATOM 941 O O . LYS A 1 121 ? 7.335 9.760 18.958 1.00 38.41 121 LYS A O 1
ATOM 946 N N . GLY A 1 122 ? 7.413 10.217 16.754 1.00 41.69 122 GLY A N 1
ATOM 947 C CA . GLY A 1 122 ? 8.266 9.093 16.351 1.00 41.69 122 GLY A CA 1
ATOM 948 C C . GLY A 1 122 ? 7.764 8.291 15.143 1.00 41.69 122 GLY A C 1
ATOM 949 O O . GLY A 1 122 ? 8.536 7.513 14.595 1.00 41.69 122 GLY A O 1
ATOM 950 N N . CYS A 1 123 ? 6.519 8.487 14.688 1.00 40.91 123 CYS A N 1
ATOM 951 C CA . CYS A 1 123 ? 5.943 7.773 13.537 1.00 40.91 123 CYS A CA 1
ATOM 952 C C . CYS A 1 123 ? 5.893 8.645 12.265 1.00 40.91 123 CYS A C 1
ATOM 954 O O . CYS A 1 123 ? 4.814 8.986 11.785 1.00 40.91 123 CYS A O 1
ATOM 956 N N . SER A 1 124 ? 7.042 9.028 11.702 1.00 43.97 124 SER A N 1
ATOM 957 C CA . SER A 1 124 ? 7.086 9.864 10.487 1.00 43.97 124 SER A CA 1
ATOM 958 C C . SER A 1 124 ? 6.811 9.098 9.173 1.00 43.97 124 SER A C 1
ATOM 960 O O . SER A 1 124 ? 7.313 7.996 8.968 1.00 43.97 124 SER A O 1
ATOM 962 N N . GLU A 1 125 ? 6.053 9.763 8.283 1.00 46.91 125 GLU A N 1
ATOM 963 C CA . GLU A 1 125 ? 6.094 9.757 6.797 1.00 46.91 125 GLU A CA 1
ATOM 964 C C . GLU A 1 125 ? 5.547 8.584 5.948 1.00 46.91 125 GLU A C 1
ATOM 966 O O . GLU A 1 125 ? 5.758 8.583 4.737 1.00 46.91 125 GLU A O 1
ATOM 971 N N . SER A 1 126 ? 4.775 7.626 6.476 1.00 56.56 126 SER A N 1
ATOM 972 C CA . SER A 1 126 ? 4.055 6.667 5.605 1.00 56.56 126 SER A CA 1
ATOM 973 C C . SER A 1 126 ? 2.571 7.015 5.437 1.00 56.56 126 SER A C 1
ATOM 975 O O . SER A 1 126 ? 1.921 7.497 6.368 1.00 56.56 126 SER A O 1
ATOM 977 N N . VAL A 1 127 ? 2.011 6.724 4.254 1.00 56.56 127 VAL A N 1
ATOM 978 C CA . VAL A 1 127 ? 0.560 6.817 3.981 1.00 56.56 127 VAL A CA 1
ATOM 979 C C . VAL A 1 127 ? -0.228 5.981 4.992 1.00 56.56 127 VAL A C 1
ATOM 981 O O . VAL A 1 127 ? -1.246 6.433 5.503 1.00 56.56 127 VAL A O 1
ATOM 984 N N . TYR A 1 128 ? 0.301 4.812 5.357 1.00 64.31 128 TYR A N 1
ATOM 985 C CA . TYR A 1 128 ? -0.247 3.938 6.391 1.00 64.31 128 TYR A CA 1
ATOM 986 C C . TYR A 1 128 ? -0.380 4.633 7.751 1.00 64.31 128 TYR A C 1
ATOM 988 O O . TYR A 1 128 ? -1.446 4.601 8.359 1.00 64.31 128 TYR A O 1
ATOM 996 N N . ASN A 1 129 ? 0.673 5.315 8.215 1.00 64.38 129 ASN A N 1
ATOM 997 C CA . ASN A 1 129 ? 0.651 6.039 9.488 1.00 64.38 129 ASN A CA 1
ATOM 998 C C . ASN A 1 129 ? -0.321 7.227 9.444 1.00 64.38 129 ASN A C 1
ATOM 1000 O O . ASN A 1 129 ? -1.054 7.454 10.405 1.00 64.38 129 ASN A O 1
ATOM 1004 N N . ALA A 1 130 ? -0.356 7.967 8.330 1.00 67.00 130 ALA A N 1
ATOM 1005 C CA . ALA A 1 130 ? -1.286 9.082 8.145 1.00 67.00 130 ALA A CA 1
ATOM 1006 C C . ALA A 1 130 ? -2.754 8.614 8.096 1.00 67.00 130 ALA A C 1
ATOM 1008 O O . ALA A 1 130 ? -3.631 9.247 8.686 1.00 67.00 130 ALA A O 1
ATOM 1009 N N . GLY A 1 131 ? -3.016 7.480 7.439 1.00 69.44 131 GLY A N 1
ATOM 1010 C CA . GLY A 1 131 ? -4.327 6.839 7.390 1.00 69.44 131 GLY A CA 1
ATOM 1011 C C . GLY A 1 131 ? -4.791 6.381 8.771 1.00 69.44 131 GLY A C 1
ATOM 1012 O O . GLY A 1 131 ? -5.889 6.737 9.199 1.00 69.44 131 GLY A O 1
ATOM 1013 N N . TRP A 1 132 ? -3.941 5.661 9.511 1.00 74.75 132 TRP A N 1
ATOM 1014 C CA . TRP A 1 132 ? -4.270 5.206 10.866 1.00 74.75 132 TRP A CA 1
ATOM 1015 C C . TRP A 1 132 ? -4.461 6.348 11.848 1.00 74.75 132 TRP A C 1
ATOM 1017 O O . TRP A 1 132 ? -5.341 6.252 12.696 1.00 74.75 132 TRP A O 1
ATOM 1027 N N . HIS A 1 133 ? -3.717 7.445 11.711 1.00 71.00 133 HIS A N 1
ATOM 1028 C CA . HIS A 1 133 ? -3.976 8.649 12.495 1.00 71.00 133 HIS A CA 1
ATOM 1029 C C . HIS A 1 133 ? -5.414 9.144 12.286 1.00 71.00 133 HIS A C 1
ATOM 1031 O O . HIS A 1 133 ? -6.138 9.358 13.254 1.00 71.00 133 HIS A O 1
ATOM 1037 N N . CYS A 1 134 ? -5.865 9.242 11.031 1.00 68.75 134 CYS A N 1
ATOM 1038 C CA . CYS A 1 134 ? -7.239 9.634 10.719 1.00 68.75 134 CYS A CA 1
ATOM 1039 C C . CYS A 1 134 ? -8.271 8.628 11.265 1.00 68.75 134 CYS A C 1
ATOM 1041 O O . CYS A 1 134 ? -9.266 9.031 11.866 1.00 68.75 134 CYS A O 1
ATOM 1043 N N . VAL A 1 135 ? -8.027 7.320 11.119 1.00 68.31 135 VAL A N 1
ATOM 1044 C CA . VAL A 1 135 ? -8.900 6.269 11.676 1.00 68.31 135 VAL A CA 1
ATOM 1045 C C . VAL A 1 135 ? -9.003 6.388 13.187 1.00 68.31 135 VAL A C 1
ATOM 1047 O O . VAL A 1 135 ? -10.106 6.413 13.724 1.00 68.31 135 VAL A O 1
ATOM 1050 N N . VAL A 1 136 ? -7.874 6.504 13.879 1.00 71.25 136 VAL A N 1
ATOM 1051 C CA . VAL A 1 136 ? -7.837 6.642 15.332 1.00 71.25 136 VAL A CA 1
ATOM 1052 C C . VAL A 1 136 ? -8.576 7.904 15.773 1.00 71.25 136 VAL A C 1
ATOM 1054 O O . VAL A 1 136 ? -9.396 7.822 16.686 1.00 71.25 136 VAL A O 1
ATOM 1057 N N . GLU A 1 137 ? -8.370 9.043 15.107 1.00 69.31 137 GLU A N 1
ATOM 1058 C CA . GLU A 1 137 ? -9.122 10.271 15.385 1.00 69.31 137 GLU A CA 1
ATOM 1059 C C . GLU A 1 137 ? -10.634 10.069 15.229 1.00 69.31 137 GLU A C 1
ATOM 1061 O O . GLU A 1 137 ? -11.406 10.559 16.053 1.00 69.31 137 GLU A O 1
ATOM 1066 N N . VAL A 1 138 ? -11.082 9.333 14.208 1.00 66.12 138 VAL A N 1
ATOM 1067 C CA . VAL A 1 138 ? -12.508 9.036 14.007 1.00 66.12 138 VAL A CA 1
ATOM 1068 C C . VAL A 1 138 ? -13.040 8.072 15.071 1.00 66.12 138 VAL A C 1
ATOM 1070 O O . VAL A 1 138 ? -14.106 8.320 15.630 1.00 66.12 138 VAL A O 1
ATOM 1073 N N . LEU A 1 139 ? -12.300 7.009 15.398 1.00 70.38 139 LEU A N 1
ATOM 1074 C CA . LEU A 1 139 ? -12.687 6.026 16.415 1.00 70.38 139 LEU A CA 1
ATOM 1075 C C . LEU A 1 139 ? -12.711 6.623 17.832 1.00 70.38 139 LEU A C 1
ATOM 1077 O O . LEU A 1 139 ? -13.483 6.150 18.676 1.00 70.38 139 LEU A O 1
ATOM 1081 N N . ALA A 1 140 ? -11.864 7.625 18.089 1.00 66.62 140 ALA A N 1
ATOM 1082 C CA . ALA A 1 140 ? -11.772 8.370 19.343 1.00 66.62 140 ALA A CA 1
ATOM 1083 C C . ALA A 1 140 ? -12.756 9.551 19.414 1.00 66.62 140 ALA A C 1
ATOM 1085 O O . ALA A 1 140 ? -13.164 9.952 20.507 1.00 66.62 140 ALA A O 1
ATOM 1086 N N . ALA A 1 141 ? -13.174 10.111 18.272 1.00 64.38 141 ALA A N 1
ATOM 1087 C CA . ALA A 1 141 ? -14.095 11.239 18.236 1.00 64.38 141 ALA A CA 1
ATOM 1088 C C . ALA A 1 141 ? -15.451 10.871 18.851 1.00 64.38 141 ALA A C 1
ATOM 1090 O O . ALA A 1 141 ? -16.179 9.983 18.399 1.00 64.38 141 ALA A O 1
ATOM 1091 N N . ARG A 1 142 ? -15.841 11.629 19.877 1.00 48.06 142 ARG A N 1
ATOM 1092 C CA . ARG A 1 142 ? -17.117 11.457 20.572 1.00 48.06 142 ARG A CA 1
ATOM 1093 C C . ARG A 1 142 ? -18.278 11.820 19.631 1.00 48.06 142 ARG A C 1
ATOM 1095 O O . ARG A 1 142 ? -18.640 12.982 19.501 1.00 48.06 142 ARG A O 1
ATOM 1102 N N . GLY A 1 143 ? -18.860 10.817 18.968 1.00 46.56 143 GLY A N 1
ATOM 1103 C CA . GLY A 1 143 ? -20.133 10.939 18.242 1.00 46.56 143 GLY A CA 1
ATOM 1104 C C . GLY A 1 143 ? -20.066 11.110 16.719 1.00 46.56 143 GLY A C 1
ATOM 1105 O O . GLY A 1 143 ? -21.116 11.334 16.123 1.00 46.56 143 GLY A O 1
ATOM 1106 N N . ARG A 1 144 ? -18.900 10.974 16.070 1.00 49.00 144 ARG A N 1
ATOM 1107 C CA . ARG A 1 144 ? -18.830 10.909 14.597 1.00 49.00 144 ARG A CA 1
ATOM 1108 C C . ARG A 1 144 ? -18.727 9.458 14.138 1.00 49.00 144 ARG A C 1
ATOM 1110 O O . ARG A 1 144 ? -17.859 8.722 14.586 1.00 49.00 144 ARG A O 1
ATOM 1117 N N . GLU A 1 145 ? -19.654 9.045 13.285 1.00 46.31 145 GLU A N 1
ATOM 1118 C CA . GLU A 1 145 ? -19.616 7.745 12.617 1.00 46.31 145 GLU A CA 1
ATOM 1119 C C . GLU A 1 145 ? -18.576 7.785 11.493 1.00 46.31 145 GLU A C 1
ATOM 1121 O O . GLU A 1 145 ? -18.515 8.756 10.732 1.00 46.31 145 GLU A O 1
ATOM 1126 N N . TRP A 1 146 ? -17.757 6.737 11.394 1.00 49.88 146 TRP A N 1
ATOM 1127 C CA . TRP A 1 146 ? -16.879 6.535 10.249 1.00 49.88 146 TRP A CA 1
ATOM 1128 C C . TRP A 1 146 ? -17.736 6.368 8.990 1.00 49.88 146 TRP A C 1
ATOM 1130 O O . TRP A 1 146 ? -18.477 5.398 8.859 1.00 49.88 146 TRP A O 1
ATOM 1140 N N . LYS A 1 147 ? -17.640 7.312 8.050 1.00 47.28 147 LYS A N 1
ATOM 1141 C CA . LYS A 1 147 ? -18.183 7.150 6.698 1.00 47.28 147 LYS A CA 1
ATOM 1142 C C . LYS A 1 147 ? -17.013 6.990 5.746 1.00 47.28 147 LYS A C 1
ATOM 1144 O O . LYS A 1 147 ? -16.205 7.906 5.616 1.00 47.28 147 LYS A O 1
ATOM 1149 N N . ARG A 1 148 ? -16.939 5.836 5.077 1.00 40.38 148 ARG A N 1
ATOM 1150 C CA . ARG A 1 148 ? -15.962 5.554 4.019 1.00 40.38 148 ARG A CA 1
ATOM 1151 C C . ARG A 1 148 ? -16.187 6.533 2.859 1.00 40.38 148 ARG A C 1
ATOM 1153 O O . ARG A 1 148 ? -16.980 6.276 1.959 1.00 40.38 148 ARG A O 1
ATOM 1160 N N . GLY A 1 149 ? -15.532 7.688 2.912 1.00 38.78 149 GLY A N 1
ATOM 1161 C CA . GLY A 1 149 ? -15.476 8.632 1.805 1.00 38.78 149 GLY A CA 1
ATOM 1162 C C . GLY A 1 149 ? -14.473 8.122 0.781 1.00 38.78 149 GLY A C 1
ATOM 1163 O O . GLY A 1 149 ? -13.273 8.179 1.029 1.00 38.78 149 GLY A O 1
ATOM 1164 N N . MET A 1 150 ? -14.954 7.607 -0.354 1.00 31.98 150 MET A N 1
ATOM 1165 C CA . MET A 1 150 ? -14.103 7.384 -1.525 1.00 31.98 150 MET A CA 1
ATOM 1166 C C . MET A 1 150 ? -13.383 8.693 -1.867 1.00 31.98 150 MET A C 1
ATOM 1168 O O . MET A 1 150 ? -13.985 9.767 -1.820 1.00 31.98 150 MET A O 1
ATOM 1172 N N . GLY A 1 151 ? -12.085 8.577 -2.137 1.00 35.19 151 GLY A N 1
ATOM 1173 C CA . GLY A 1 151 ? -11.131 9.673 -2.125 1.00 35.19 151 GLY A CA 1
ATOM 1174 C C . GLY A 1 151 ? -11.561 10.940 -2.861 1.00 35.19 151 GLY A C 1
ATOM 1175 O O . GLY A 1 151 ? -12.103 10.920 -3.964 1.00 35.19 151 GLY A O 1
ATOM 1176 N N . ASN A 1 152 ? -11.202 12.070 -2.265 1.00 29.84 152 ASN A N 1
ATOM 1177 C CA . ASN A 1 152 ? -10.725 13.200 -3.039 1.00 29.84 152 ASN A CA 1
ATOM 1178 C C . ASN A 1 152 ? -9.728 13.971 -2.176 1.00 29.84 152 ASN A C 1
ATOM 1180 O O . ASN A 1 152 ? -10.098 14.578 -1.171 1.00 29.84 152 ASN A O 1
ATOM 1184 N N . HIS A 1 153 ? -8.452 13.916 -2.558 1.00 42.75 153 HIS A N 1
ATOM 1185 C CA . HIS A 1 153 ? -7.408 14.750 -1.981 1.00 42.75 153 HIS A CA 1
ATOM 1186 C C . HIS A 1 153 ? -7.844 16.215 -2.022 1.00 42.75 153 HIS A C 1
ATOM 1188 O O . HIS A 1 153 ? -7.920 16.818 -3.089 1.00 42.75 153 HIS A O 1
ATOM 1194 N N . ARG A 1 154 ? -8.102 16.795 -0.852 1.00 29.48 154 ARG A N 1
ATOM 1195 C CA . ARG A 1 154 ? -8.059 18.240 -0.632 1.00 29.48 154 ARG A CA 1
ATOM 1196 C C . ARG A 1 154 ? -7.762 18.491 0.842 1.00 29.48 154 ARG A C 1
ATOM 1198 O O . ARG A 1 154 ? -8.656 18.672 1.660 1.00 29.48 154 ARG A O 1
ATOM 1205 N N . ILE A 1 155 ? -6.470 18.492 1.169 1.00 35.78 155 ILE A N 1
ATOM 1206 C CA . ILE A 1 155 ? -5.968 19.145 2.378 1.00 35.78 155 ILE A CA 1
ATOM 1207 C C . ILE A 1 155 ? -6.141 20.648 2.127 1.00 35.78 155 ILE A C 1
ATOM 1209 O O . ILE A 1 155 ? -5.277 21.282 1.529 1.00 35.78 155 ILE A O 1
ATOM 1213 N N . HIS A 1 156 ? -7.291 21.213 2.498 1.00 35.78 156 HIS A N 1
ATOM 1214 C CA . HIS A 1 156 ? -7.430 22.663 2.600 1.00 35.78 156 HIS A CA 1
ATOM 1215 C C . HIS A 1 156 ? -7.125 23.087 4.030 1.00 35.78 156 HIS A C 1
ATOM 1217 O O . HIS A 1 156 ? -7.725 22.603 4.988 1.00 35.78 156 HIS A O 1
ATOM 1223 N N . GLY A 1 157 ? -6.127 23.962 4.130 1.00 29.94 157 GLY A N 1
ATOM 1224 C CA . GLY A 1 157 ? -5.534 24.432 5.366 1.00 29.94 157 GLY A CA 1
ATOM 1225 C C . GLY A 1 157 ? -6.527 25.055 6.339 1.00 29.94 157 GLY A C 1
ATOM 1226 O O . GLY A 1 157 ? -7.446 25.786 5.970 1.00 29.94 157 GLY A O 1
ATOM 1227 N N . LEU A 1 158 ? -6.245 24.789 7.612 1.00 34.28 158 LEU A N 1
ATOM 1228 C CA . LEU A 1 158 ? -6.735 25.518 8.771 1.00 34.28 158 LEU A CA 1
ATOM 1229 C C . LEU A 1 158 ? -6.485 27.025 8.571 1.00 34.28 158 LEU A C 1
ATOM 1231 O O . LEU A 1 158 ? -5.372 27.512 8.766 1.00 34.28 158 LEU A O 1
ATOM 1235 N N . THR A 1 159 ? -7.512 27.786 8.200 1.00 37.75 159 THR A N 1
ATOM 1236 C CA . THR A 1 159 ? -7.498 29.245 8.356 1.00 37.75 159 THR A CA 1
ATOM 1237 C C . THR A 1 159 ? -7.956 29.547 9.777 1.00 37.75 159 THR A C 1
ATOM 1239 O O . THR A 1 159 ? -9.136 29.454 10.103 1.00 37.75 159 THR A O 1
ATOM 1242 N N . ARG A 1 160 ? -6.998 29.860 10.657 1.00 37.12 160 ARG A N 1
ATOM 1243 C CA . ARG A 1 160 ? -7.281 30.488 11.951 1.00 37.12 160 ARG A CA 1
ATOM 1244 C C . ARG A 1 160 ? -7.881 31.869 11.683 1.00 37.12 160 ARG A C 1
ATOM 1246 O O . ARG A 1 160 ? -7.175 32.746 11.195 1.00 37.12 160 ARG A O 1
ATOM 1253 N N . GLN A 1 161 ? -9.149 32.070 12.027 1.00 35.16 161 GLN A N 1
ATOM 1254 C CA . GLN A 1 161 ? -9.649 33.405 12.346 1.00 35.16 161 GLN A CA 1
ATOM 1255 C C . GLN A 1 161 ? -9.230 33.717 13.785 1.00 35.16 161 GLN A C 1
ATOM 1257 O O . GLN A 1 161 ? -9.619 33.010 14.713 1.00 35.16 161 GLN A O 1
ATOM 1262 N N . LEU A 1 162 ? -8.401 34.745 13.955 1.00 38.34 162 LEU A N 1
ATOM 1263 C CA . LEU A 1 162 ? -8.328 35.491 15.206 1.00 38.34 162 LEU A CA 1
ATOM 1264 C C . LEU A 1 162 ? -9.304 36.662 15.076 1.00 38.34 162 LEU A C 1
ATOM 1266 O O . LEU A 1 162 ? -9.373 37.282 14.013 1.00 38.34 162 LEU A O 1
ATOM 1270 N N . ALA A 1 163 ? -10.090 36.857 16.133 1.00 46.38 163 ALA A N 1
ATOM 1271 C CA . ALA A 1 163 ? -10.961 38.008 16.325 1.00 46.38 163 ALA A CA 1
ATOM 1272 C C . ALA A 1 163 ? -10.161 39.316 16.380 1.00 46.38 163 ALA A C 1
ATOM 1274 O O . ALA A 1 163 ? -8.986 39.262 16.816 1.00 46.38 163 ALA A O 1
#

Organism: Trypanosoma cruzi (NCBI:txid5693)